Protein AF-Q3IDZ2-F1 (afdb_monomer_lite)

Foldseek 3Di:
DALVVLVVQLVVLVVVLVVLVVVLVVLVVVVVVVVVVPDDPVRVVVSVVVSVVSVVVSVVSVVVSVVSVVVSVVNVVVVVVVVVVVVVVVVVVVVVVVVVVVVVVVVVVVVVVVVVVVVVVVVVVVVD

InterPro domains:
  IPR012823 Flagellar export FliJ [PF02050] (4-123)
  IPR012823 Flagellar export FliJ [TIGR02473] (4-120)
  IPR052570 Flagellar FliJ [PTHR38786] (5-124)
  IPR053716 Flagellar assembly and chemotaxis effector [G3DSA:1.10.287.1700] (1-124)

Secondary structure (DSSP, 8-state):
--HHHHHHHHHHHHHHHHHHHHHHHHHHHHHHHHHHT---HHHHHHHHHHHHHHHHHHHHHHHHHHHHHHHHHHHHHHHHHHHHHHHHHHHHHHHHHHHHHHHHHHHHHHHHHHHHHHHHHHHHHTT-

Radius of gyration: 37.68 Å; chains: 1; bounding box: 84×21×103 Å

Sequence (128 aa):
MSYLQANQNLQANQQKLQGLNNFRLEYTQQLHIKGQSGLSSAGFSQFHAFIAKIEEAIRQQANTVNTAKQVVSQRKTLWLKQQIKAKAVAKLIEKQQLKADVLVAKNEQKMLDEFSANQFFQRHNNRL

Organism: Pseudoalteromonas translucida (strain TAC 125) (NCBI:txid326442)

pLDDT: mean 92.96, std 8.51, range [48.47, 98.75]

Structure (mmCIF, N/CA/C/O backbone):
data_AF-Q3IDZ2-F1
#
_entry.id   AF-Q3IDZ2-F1
#
loop_
_atom_site.group_PDB
_atom_site.id
_atom_site.type_symbol
_atom_site.label_atom_id
_atom_site.label_alt_id
_atom_site.label_comp_id
_atom_site.label_asym_id
_atom_site.label_entity_id
_atom_site.label_seq_id
_atom_site.pdbx_PDB_ins_code
_atom_site.Cartn_x
_atom_site.Cartn_y
_atom_site.Cartn_z
_atom_site.occupancy
_atom_site.B_iso_or_equiv
_atom_site.auth_seq_id
_atom_site.auth_comp_id
_atom_site.auth_asym_id
_atom_site.auth_atom_id
_atom_site.pdbx_PDB_model_num
ATOM 1 N N . MET A 1 1 ? 3.104 9.633 -3.344 1.00 70.38 1 MET A N 1
ATOM 2 C CA . MET A 1 1 ? 3.040 8.270 -2.774 1.00 70.38 1 MET A CA 1
ATOM 3 C C . MET A 1 1 ? 3.301 7.246 -3.873 1.00 70.38 1 MET A C 1
ATOM 5 O O . MET A 1 1 ? 2.545 7.207 -4.842 1.00 70.38 1 MET A O 1
ATOM 9 N N . SER A 1 2 ? 4.386 6.477 -3.763 1.00 93.69 2 SER A N 1
ATOM 10 C CA . SER A 1 2 ? 4.708 5.360 -4.667 1.00 93.69 2 SER A CA 1
ATOM 11 C C . SER A 1 2 ? 3.782 4.156 -4.429 1.00 93.69 2 SER A C 1
ATOM 13 O O . SER A 1 2 ? 3.053 4.121 -3.438 1.00 93.69 2 SER A O 1
ATOM 15 N N . TYR A 1 3 ? 3.804 3.154 -5.318 1.00 95.56 3 TYR A N 1
ATOM 16 C CA . TYR A 1 3 ? 3.054 1.904 -5.110 1.00 95.56 3 TYR A CA 1
ATOM 17 C C . TYR A 1 3 ? 3.436 1.213 -3.789 1.00 95.56 3 TYR A C 1
ATOM 19 O O . TYR A 1 3 ? 2.552 0.812 -3.037 1.00 95.56 3 TYR A O 1
ATOM 27 N N . LEU A 1 4 ? 4.733 1.157 -3.464 1.00 96.38 4 LEU A N 1
ATOM 28 C CA . LEU A 1 4 ? 5.223 0.566 -2.215 1.00 96.38 4 LEU A CA 1
ATOM 29 C C . LEU A 1 4 ? 4.687 1.307 -0.984 1.00 96.38 4 LEU A C 1
ATOM 31 O O . LEU A 1 4 ? 4.147 0.680 -0.077 1.00 96.38 4 LEU A O 1
ATOM 35 N N . GLN A 1 5 ? 4.777 2.640 -0.983 1.00 97.25 5 GLN A N 1
ATOM 36 C CA . GLN A 1 5 ? 4.266 3.464 0.115 1.00 97.25 5 GLN A CA 1
ATOM 37 C C . GLN A 1 5 ? 2.747 3.321 0.278 1.00 97.25 5 GLN A C 1
ATOM 39 O O . GLN A 1 5 ? 2.251 3.269 1.399 1.00 97.25 5 GLN A O 1
ATOM 44 N N . ALA A 1 6 ? 2.001 3.226 -0.829 1.00 97.75 6 ALA A N 1
ATOM 45 C CA . ALA A 1 6 ? 0.561 2.986 -0.781 1.00 97.75 6 ALA A CA 1
ATOM 46 C C . ALA A 1 6 ? 0.239 1.622 -0.159 1.00 97.75 6 ALA A C 1
ATOM 48 O O . ALA A 1 6 ? -0.680 1.518 0.649 1.00 97.75 6 ALA A O 1
ATOM 49 N N . ASN A 1 7 ? 1.015 0.587 -0.493 1.00 98.00 7 ASN A N 1
ATOM 50 C CA . ASN A 1 7 ? 0.818 -0.750 0.057 1.00 98.00 7 ASN A CA 1
ATOM 51 C C . ASN A 1 7 ? 1.138 -0.811 1.560 1.00 98.00 7 ASN A C 1
ATOM 53 O O . ASN A 1 7 ? 0.372 -1.385 2.327 1.00 98.00 7 ASN A O 1
ATOM 57 N N . GLN A 1 8 ? 2.220 -0.156 1.993 1.00 98.25 8 GLN A N 1
ATOM 58 C CA . GLN A 1 8 ? 2.553 -0.010 3.416 1.00 98.25 8 GLN A CA 1
ATOM 59 C C . GLN A 1 8 ? 1.458 0.748 4.178 1.00 98.25 8 GLN A C 1
ATOM 61 O O . GLN A 1 8 ? 1.057 0.337 5.264 1.00 98.25 8 GLN A O 1
ATOM 66 N N . ASN A 1 9 ? 0.924 1.825 3.592 1.00 98.19 9 ASN A N 1
ATOM 67 C CA . ASN A 1 9 ? -0.180 2.575 4.185 1.00 98.19 9 ASN A CA 1
ATOM 68 C C . ASN A 1 9 ? -1.453 1.721 4.318 1.00 98.19 9 ASN A C 1
ATOM 70 O O . ASN A 1 9 ? -2.110 1.766 5.358 1.00 98.19 9 ASN A O 1
ATOM 74 N N . LEU A 1 10 ? -1.785 0.912 3.307 1.00 98.62 10 LEU A N 1
ATOM 75 C CA . LEU A 1 10 ? -2.898 -0.036 3.387 1.00 98.62 10 LEU A CA 1
ATOM 76 C C . LEU A 1 10 ? -2.692 -1.041 4.527 1.00 98.62 10 LEU A C 1
ATOM 78 O O . LEU A 1 10 ? -3.595 -1.219 5.345 1.00 98.62 10 LEU A O 1
ATOM 82 N N . GLN A 1 11 ? -1.506 -1.644 4.618 1.00 98.62 11 GLN A N 1
ATOM 83 C CA . GLN A 1 11 ? -1.185 -2.619 5.660 1.00 98.62 11 GLN A CA 1
ATOM 84 C C . GLN A 1 11 ? -1.311 -2.015 7.064 1.00 98.62 11 GLN A C 1
ATOM 86 O O . GLN A 1 11 ? -1.967 -2.600 7.925 1.00 98.62 11 GLN A O 1
ATOM 91 N N . ALA A 1 12 ? -0.765 -0.816 7.283 1.00 98.56 12 ALA A N 1
ATOM 92 C CA . ALA A 1 12 ? -0.875 -0.116 8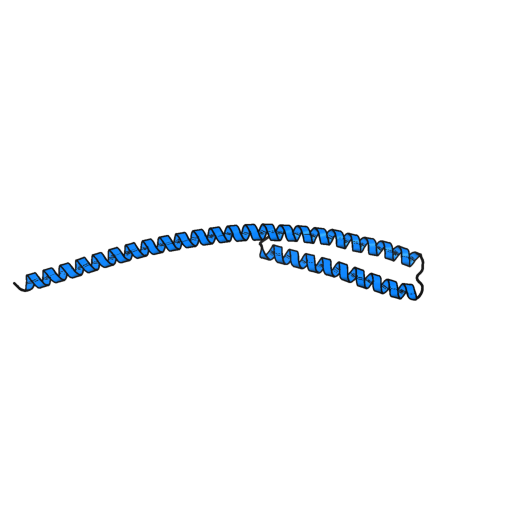.561 1.00 98.56 12 ALA A CA 1
ATOM 93 C C . ALA A 1 12 ? -2.343 0.167 8.940 1.00 98.56 12 ALA A C 1
ATOM 95 O O . ALA A 1 12 ? -2.755 -0.035 10.083 1.00 98.56 12 ALA A O 1
ATOM 96 N N . ASN A 1 13 ? -3.172 0.576 7.973 1.00 98.69 13 ASN A N 1
ATOM 97 C CA . ASN A 1 13 ? -4.597 0.815 8.212 1.00 98.69 13 ASN A CA 1
ATOM 98 C C . ASN A 1 13 ? -5.380 -0.472 8.509 1.00 98.69 13 ASN A C 1
ATOM 100 O O . ASN A 1 13 ? -6.311 -0.440 9.316 1.00 98.69 13 ASN A O 1
ATOM 104 N N . GLN A 1 14 ? -5.013 -1.595 7.884 1.00 98.75 14 GLN A N 1
ATOM 105 C CA . GLN A 1 14 ? -5.598 -2.906 8.174 1.00 98.75 14 GLN A CA 1
ATOM 106 C C . GLN A 1 14 ? -5.219 -3.393 9.574 1.00 98.75 14 GLN A C 1
ATOM 108 O O . GLN A 1 14 ? -6.094 -3.842 10.310 1.00 98.75 14 GLN A O 1
ATOM 113 N N . GLN A 1 15 ? -3.953 -3.238 9.972 1.00 98.69 15 GLN A N 1
ATOM 114 C CA . GLN A 1 15 ? -3.492 -3.560 11.326 1.00 98.69 15 GLN A CA 1
ATOM 115 C C . GLN A 1 15 ? -4.229 -2.730 12.380 1.00 98.69 15 GLN A C 1
ATOM 117 O O . GLN A 1 15 ? -4.703 -3.273 13.375 1.00 98.69 15 GLN A O 1
ATOM 122 N N . LYS A 1 16 ? -4.410 -1.427 12.137 1.00 98.50 16 LYS A N 1
ATOM 123 C CA . LYS A 1 16 ? -5.189 -0.563 13.031 1.00 98.50 16 LYS A CA 1
ATOM 124 C C . LYS A 1 16 ? -6.652 -1.005 13.138 1.00 98.50 16 LYS A C 1
ATOM 126 O O . LYS A 1 16 ? -7.195 -1.047 14.238 1.00 98.50 16 LYS A O 1
ATOM 131 N N . LEU A 1 17 ? -7.288 -1.364 12.018 1.00 98.69 17 LEU A N 1
ATOM 132 C CA . LEU A 1 17 ? -8.657 -1.893 12.020 1.00 98.69 17 LEU A CA 1
ATOM 133 C C . LEU A 1 17 ? -8.758 -3.195 12.823 1.00 98.69 17 LEU A C 1
ATOM 135 O O . LEU A 1 17 ? -9.695 -3.369 13.600 1.00 98.69 17 LEU A O 1
ATOM 139 N N . GLN A 1 18 ? -7.795 -4.101 12.652 1.00 98.56 18 GLN A N 1
ATOM 140 C CA . GLN A 1 18 ? -7.725 -5.339 13.422 1.00 98.56 18 GLN A CA 1
ATOM 141 C C . GLN A 1 18 ? -7.563 -5.047 14.919 1.00 98.56 18 GLN A C 1
ATOM 143 O O . GLN A 1 18 ? -8.307 -5.600 15.722 1.00 98.56 18 GLN A O 1
ATOM 148 N N . GLY A 1 19 ? -6.675 -4.119 15.286 1.00 98.25 19 GLY A N 1
ATOM 149 C CA . GLY A 1 19 ? -6.488 -3.687 16.670 1.00 98.25 19 GLY A CA 1
ATOM 150 C C . GLY A 1 19 ? -7.776 -3.167 17.313 1.00 98.25 19 GLY A C 1
ATOM 151 O O . GLY A 1 19 ? -8.106 -3.571 18.423 1.00 98.25 19 GLY A O 1
ATOM 152 N N . LEU A 1 20 ? -8.558 -2.349 16.599 1.00 98.25 20 LEU A N 1
ATOM 153 C CA . LEU A 1 20 ? -9.855 -1.866 17.095 1.00 98.25 20 LEU A CA 1
ATOM 154 C C . LEU A 1 20 ? -10.873 -3.001 17.295 1.00 98.25 20 LEU A C 1
ATOM 156 O O . LEU A 1 20 ? -11.615 -2.996 18.276 1.00 98.25 20 LEU A O 1
ATOM 160 N N . ASN A 1 21 ? -10.909 -3.980 16.387 1.00 98.06 21 ASN A N 1
ATOM 161 C CA . ASN A 1 21 ? -11.802 -5.134 16.517 1.00 98.06 21 ASN A CA 1
ATOM 162 C C . ASN A 1 21 ? -11.418 -6.031 17.700 1.00 98.06 21 ASN A C 1
ATOM 164 O O . ASN A 1 21 ? -12.301 -6.454 18.446 1.00 98.06 21 ASN A O 1
ATOM 168 N N . ASN A 1 22 ? -10.120 -6.275 17.894 1.00 98.06 22 ASN A N 1
ATOM 169 C CA . ASN A 1 22 ? -9.608 -7.032 19.036 1.00 98.06 22 ASN A CA 1
ATOM 170 C C . ASN A 1 22 ? -9.939 -6.315 20.347 1.00 98.06 22 ASN A C 1
ATOM 172 O O . ASN A 1 22 ? -10.516 -6.916 21.248 1.00 98.06 22 ASN A O 1
ATOM 176 N N . PHE A 1 23 ? -9.684 -5.005 20.409 1.00 97.19 23 PHE A N 1
ATOM 177 C CA . PHE A 1 23 ? -10.007 -4.192 21.577 1.00 97.19 23 PHE A CA 1
ATOM 178 C C . PHE A 1 23 ? -11.501 -4.241 21.923 1.00 97.19 23 PHE A C 1
ATOM 180 O O . PHE A 1 23 ? -11.862 -4.399 23.087 1.00 97.19 23 PHE A O 1
ATOM 187 N N . ARG A 1 24 ? -12.394 -4.175 20.922 1.00 96.06 24 ARG A N 1
ATOM 188 C CA . ARG A 1 24 ? -13.843 -4.335 21.138 1.00 96.06 24 ARG A CA 1
ATOM 189 C C . ARG A 1 24 ? -14.181 -5.689 21.768 1.00 96.06 24 ARG A C 1
ATOM 191 O O . ARG A 1 24 ? -15.011 -5.747 22.676 1.00 96.06 24 ARG A O 1
ATOM 198 N N . LEU A 1 25 ? -13.573 -6.767 21.269 1.00 96.12 25 LEU A N 1
ATOM 199 C CA . LEU A 1 25 ? -13.803 -8.124 21.763 1.00 96.12 25 LEU A CA 1
ATOM 200 C C . LEU A 1 25 ? -13.342 -8.265 23.219 1.00 96.12 25 LEU A C 1
ATOM 202 O O . LEU A 1 25 ? -14.135 -8.672 24.066 1.00 96.12 25 LEU A O 1
ATOM 206 N N . GLU A 1 26 ? -12.105 -7.867 23.512 1.00 95.31 26 GLU A N 1
ATOM 207 C CA . GLU A 1 26 ? -11.531 -7.898 24.862 1.00 95.31 26 GLU A CA 1
ATOM 208 C C . GLU A 1 26 ? -12.371 -7.076 25.844 1.00 95.31 26 GLU A C 1
ATOM 210 O O . GLU A 1 26 ? -12.716 -7.544 26.929 1.00 95.31 26 GLU A O 1
ATOM 215 N N . TYR A 1 27 ? -12.770 -5.867 25.445 1.00 93.44 27 TYR A N 1
ATOM 216 C CA . TYR A 1 27 ? -13.580 -4.990 26.284 1.00 93.44 27 TYR A CA 1
ATOM 217 C C . TYR A 1 27 ? -14.968 -5.584 26.581 1.00 93.44 27 TYR A C 1
ATOM 219 O O . TYR A 1 27 ? -15.452 -5.514 27.712 1.00 93.44 27 TYR A O 1
ATOM 227 N N . THR A 1 28 ? -15.592 -6.230 25.592 1.00 91.50 28 THR A N 1
ATOM 228 C CA . THR A 1 28 ? -16.884 -6.915 25.769 1.00 91.50 28 THR A CA 1
ATOM 229 C C . THR A 1 28 ? -16.759 -8.116 26.709 1.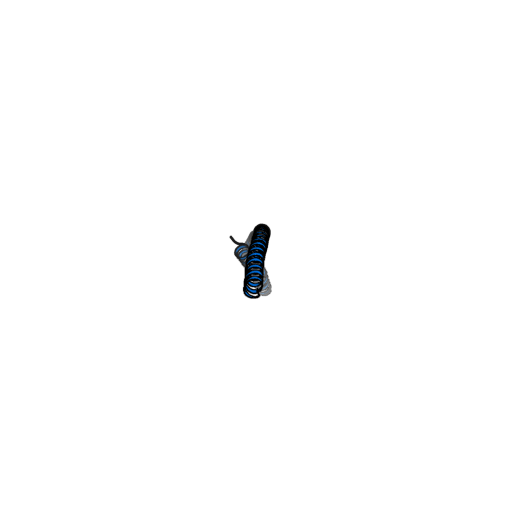00 91.50 28 THR A C 1
ATOM 231 O O . THR A 1 28 ? -17.606 -8.305 27.582 1.00 91.50 28 THR A O 1
ATOM 234 N N . GLN A 1 29 ? -15.684 -8.902 26.587 1.00 91.94 29 GLN A N 1
ATOM 235 C CA . GLN A 1 29 ? -15.403 -10.029 27.484 1.00 91.94 29 GLN A CA 1
ATOM 236 C C . GLN A 1 29 ? -15.183 -9.564 28.929 1.00 91.94 29 GLN A C 1
ATOM 238 O O . GLN A 1 29 ? -15.756 -10.137 29.856 1.00 91.94 29 GLN A O 1
ATOM 243 N N . GLN A 1 30 ? -14.414 -8.489 29.129 1.00 89.56 30 GLN A N 1
ATOM 244 C CA . GLN A 1 30 ? -14.200 -7.909 30.457 1.00 89.56 30 GLN A CA 1
ATOM 245 C C . GLN A 1 30 ? -15.508 -7.444 31.101 1.00 89.56 30 GLN A C 1
ATOM 247 O O . GLN A 1 30 ? -15.705 -7.648 32.301 1.00 89.56 30 GLN A O 1
ATOM 252 N N . LEU A 1 31 ? -16.415 -6.841 30.325 1.00 86.31 31 LEU A N 1
ATOM 253 C CA . LEU A 1 31 ? -17.724 -6.471 30.853 1.00 86.31 31 LEU A CA 1
ATOM 254 C C . LEU A 1 31 ? -18.559 -7.703 31.199 1.00 86.31 31 LEU A C 1
ATOM 256 O O . LEU A 1 31 ? -19.186 -7.709 32.250 1.00 86.31 31 LEU A O 1
ATOM 260 N N . HIS A 1 32 ? -18.559 -8.742 30.361 1.00 85.75 32 HIS A N 1
ATOM 261 C CA . HIS A 1 32 ? -19.305 -9.966 30.649 1.00 85.75 32 HIS A CA 1
ATOM 262 C C . HIS A 1 32 ? -18.907 -10.560 32.010 1.00 85.75 32 HIS A C 1
ATOM 264 O O . HIS A 1 32 ? -19.776 -10.854 32.826 1.00 85.75 32 HIS A O 1
ATOM 270 N N . ILE A 1 33 ? -17.602 -10.626 32.297 1.00 86.50 33 ILE A N 1
ATOM 271 C CA . ILE A 1 33 ? -17.070 -11.096 33.587 1.00 86.50 33 ILE A CA 1
ATOM 272 C C . ILE A 1 33 ? -17.518 -10.182 34.740 1.00 86.50 33 ILE A C 1
ATOM 274 O O . ILE A 1 33 ? -18.025 -10.664 35.749 1.00 86.50 33 ILE A O 1
ATOM 278 N N . LYS A 1 34 ? -17.396 -8.854 34.592 1.00 83.94 34 LYS A N 1
ATOM 279 C CA . LYS A 1 34 ? -17.842 -7.895 35.625 1.00 83.94 34 LYS A CA 1
ATOM 280 C C . LYS A 1 34 ? -19.359 -7.910 35.840 1.00 83.94 34 LYS A C 1
ATOM 282 O O . LYS A 1 34 ? -19.830 -7.672 36.950 1.00 83.94 34 LYS A O 1
ATOM 287 N N . GLY A 1 35 ? -20.125 -8.193 34.791 1.00 81.25 35 GLY A N 1
ATOM 288 C CA . GLY A 1 35 ? -21.575 -8.337 34.837 1.00 81.25 35 GLY A CA 1
ATOM 289 C C . GLY A 1 35 ? -22.012 -9.539 35.670 1.00 81.25 35 GLY A C 1
ATOM 290 O O . GLY A 1 35 ? -22.971 -9.423 36.428 1.00 81.25 35 GLY A O 1
ATOM 291 N N . GLN A 1 36 ? -21.271 -10.652 35.605 1.00 80.06 36 GLN A N 1
ATOM 292 C CA . GLN A 1 36 ? -21.525 -11.835 36.440 1.00 80.06 36 GLN A CA 1
ATOM 293 C C . GLN A 1 36 ? -21.346 -11.551 37.941 1.00 80.06 36 GLN A C 1
ATOM 295 O O . GLN A 1 36 ? -22.051 -12.138 38.755 1.00 80.06 36 GLN A O 1
ATOM 300 N N . SER A 1 37 ? -20.464 -10.617 38.316 1.00 78.75 37 SER A N 1
ATOM 301 C CA . SER A 1 37 ? -20.281 -10.177 39.711 1.00 78.75 37 SER A CA 1
ATOM 302 C C . SER A 1 37 ? -21.287 -9.116 40.194 1.00 78.75 37 SER A C 1
ATOM 304 O O . SER A 1 37 ? -21.187 -8.667 41.332 1.00 78.75 37 SER A O 1
ATOM 306 N N . GLY A 1 38 ? -22.254 -8.719 39.355 1.00 75.50 38 GLY A N 1
ATOM 307 C CA . GLY A 1 38 ? -23.247 -7.683 39.653 1.00 75.50 38 GLY A CA 1
ATOM 308 C C . GLY A 1 38 ? -22.767 -6.281 39.263 1.00 75.50 38 GLY A C 1
ATOM 309 O O . GLY A 1 38 ? -21.924 -5.684 39.929 1.00 75.50 38 GLY A O 1
ATOM 310 N N . LEU A 1 39 ? -23.322 -5.732 38.177 1.00 74.50 39 LEU A N 1
ATOM 311 C CA . LEU A 1 39 ? -23.011 -4.383 37.691 1.00 74.50 39 LEU A CA 1
ATOM 312 C C . LEU A 1 39 ? -24.179 -3.425 37.968 1.00 74.50 39 LEU A C 1
ATOM 314 O O . LEU A 1 39 ? -25.339 -3.774 37.759 1.00 74.50 39 LEU A O 1
ATOM 318 N N . SER A 1 40 ? -23.882 -2.194 38.396 1.00 79.06 40 SER A N 1
ATOM 319 C CA . SER A 1 40 ? -24.902 -1.149 38.537 1.00 79.06 40 SER A CA 1
ATOM 320 C C . SER A 1 40 ? -25.434 -0.693 37.170 1.00 79.06 40 SER A C 1
ATOM 322 O O . SER A 1 40 ? -24.721 -0.727 36.163 1.00 79.06 40 SER A O 1
ATOM 324 N N . SER A 1 41 ? -26.675 -0.192 37.132 1.00 79.19 41 SER A N 1
ATOM 325 C CA . SER A 1 41 ? -27.300 0.354 35.911 1.00 79.19 41 SER A CA 1
ATOM 326 C C . SER A 1 41 ? -26.455 1.466 35.257 1.00 79.19 41 SER A C 1
ATOM 328 O O . SER A 1 41 ? -26.282 1.499 34.037 1.00 79.19 41 SER A O 1
ATOM 330 N N . ALA A 1 42 ? -25.821 2.322 36.070 1.00 81.88 42 ALA A N 1
ATOM 331 C CA . ALA A 1 42 ? -24.905 3.359 35.591 1.00 81.88 42 ALA A CA 1
ATOM 332 C C . ALA A 1 42 ? -23.666 2.777 34.879 1.00 81.88 42 ALA A C 1
ATOM 334 O O . ALA A 1 42 ? -23.250 3.294 33.841 1.00 81.88 42 ALA A O 1
ATOM 335 N N . GLY A 1 43 ? -23.110 1.671 35.390 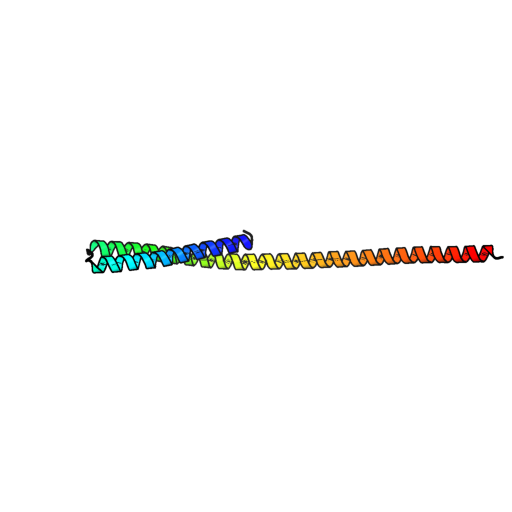1.00 82.56 43 GLY A N 1
ATOM 336 C CA . GLY A 1 43 ? -22.002 0.962 34.745 1.00 82.56 43 GLY A CA 1
ATOM 337 C C . GLY A 1 43 ? -22.387 0.380 33.382 1.00 82.56 43 GLY A C 1
ATOM 338 O O . GLY A 1 43 ? -21.595 0.432 32.441 1.00 82.56 43 GLY A O 1
ATOM 339 N N . PHE A 1 44 ? -23.622 -0.109 33.251 1.00 83.56 44 PHE A N 1
ATOM 340 C CA . PHE A 1 44 ? -24.144 -0.657 31.998 1.00 83.56 44 PHE A CA 1
ATOM 341 C C . PHE A 1 44 ? -24.329 0.428 30.923 1.00 83.56 44 PHE A C 1
ATOM 343 O O . PHE A 1 44 ? -23.932 0.248 29.771 1.00 83.56 44 PHE A O 1
ATOM 350 N N . SER A 1 45 ? -24.853 1.597 31.306 1.00 87.25 45 SER A N 1
ATOM 351 C CA . SER A 1 45 ? -24.996 2.751 30.405 1.00 87.25 45 SER A CA 1
ATOM 352 C C . SER A 1 45 ? -23.643 3.249 29.876 1.00 87.25 45 SER A C 1
ATOM 354 O O . SER A 1 45 ? -23.462 3.425 28.667 1.00 87.25 45 SER A O 1
ATOM 356 N N . GLN A 1 46 ? -22.649 3.391 30.762 1.00 87.88 46 GLN A N 1
ATOM 357 C CA . GLN A 1 46 ? -21.302 3.820 30.377 1.00 87.88 46 GLN A CA 1
ATOM 358 C C . GLN A 1 46 ? -20.638 2.838 29.398 1.00 87.88 46 GLN A C 1
ATOM 360 O O . GLN A 1 46 ? -19.975 3.264 28.448 1.00 87.88 46 GLN A O 1
ATOM 365 N N . PHE A 1 47 ? -20.837 1.532 29.599 1.00 89.25 47 PHE A N 1
ATOM 366 C CA . PHE A 1 47 ? -20.357 0.503 28.679 1.00 89.25 47 PHE A CA 1
ATOM 367 C C . PHE A 1 47 ? -20.951 0.666 27.279 1.00 89.25 47 PHE A C 1
ATOM 369 O O . PHE A 1 47 ? -20.202 0.724 26.302 1.00 89.25 47 PHE A O 1
ATOM 376 N N . HIS A 1 48 ? -22.278 0.789 27.177 1.00 88.62 48 HIS A N 1
ATOM 377 C CA . HIS A 1 48 ? -22.950 0.958 25.889 1.00 88.62 48 HIS A CA 1
ATOM 378 C C . HIS A 1 48 ? -22.456 2.196 25.140 1.00 88.62 48 HIS A C 1
ATOM 380 O O . HIS A 1 48 ? -22.152 2.117 23.948 1.00 88.62 48 HIS A O 1
ATOM 386 N N . ALA A 1 49 ? -22.305 3.321 25.844 1.00 93.12 49 ALA A N 1
ATOM 387 C CA . ALA A 1 49 ? -21.785 4.549 25.255 1.00 93.12 49 ALA A CA 1
ATOM 388 C C . ALA A 1 49 ? -20.353 4.377 24.721 1.00 93.12 49 ALA A C 1
ATOM 390 O O . ALA A 1 49 ? -20.011 4.910 23.663 1.00 93.12 49 ALA A O 1
ATOM 391 N N . PHE A 1 50 ? -19.501 3.630 25.428 1.00 93.25 50 PHE A N 1
ATOM 392 C CA . PHE A 1 50 ? -18.127 3.394 24.993 1.00 93.25 50 PHE A CA 1
ATOM 393 C C . PHE A 1 50 ? -18.035 2.400 23.828 1.00 93.25 50 PHE A C 1
ATOM 395 O O . PHE A 1 50 ? -17.307 2.662 22.871 1.00 93.25 50 PHE A O 1
ATOM 402 N N . ILE A 1 51 ? -18.818 1.316 23.845 1.00 93.81 51 ILE A N 1
ATOM 403 C C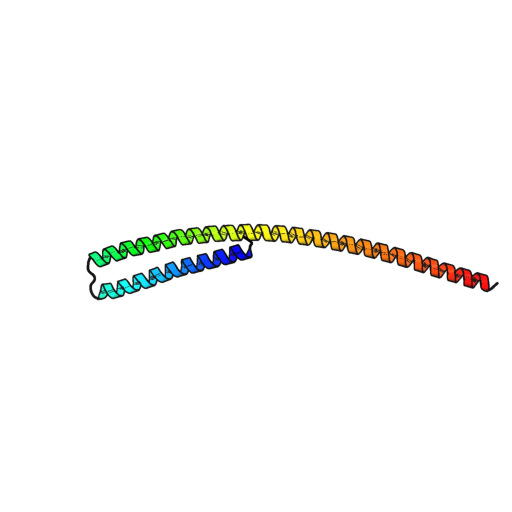A . ILE A 1 51 ? -18.925 0.392 22.706 1.00 93.81 51 ILE A CA 1
ATOM 404 C C . ILE A 1 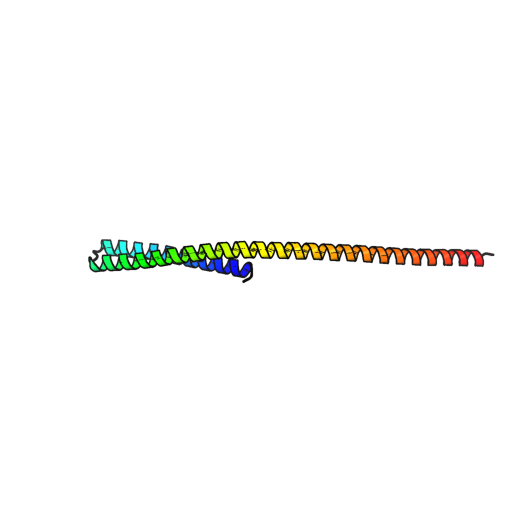51 ? -19.361 1.136 21.447 1.00 93.81 51 ILE A C 1
ATOM 406 O O . ILE A 1 51 ? -18.710 0.993 20.415 1.00 93.81 51 ILE A O 1
ATOM 410 N N . ALA A 1 52 ? -20.381 1.995 21.532 1.00 95.75 52 ALA A N 1
ATOM 411 C CA . ALA A 1 52 ? -20.839 2.776 20.386 1.00 95.75 52 ALA A CA 1
ATOM 412 C C . ALA A 1 52 ? -19.715 3.639 19.775 1.00 95.75 52 ALA A C 1
ATOM 414 O O . ALA A 1 52 ? -19.600 3.733 18.551 1.00 95.75 52 ALA A O 1
ATOM 415 N N . LYS A 1 53 ? -18.838 4.214 20.612 1.00 97.19 53 LYS A N 1
ATOM 416 C CA . LYS A 1 53 ? -17.653 4.963 20.155 1.00 97.19 53 LYS A CA 1
ATOM 417 C C . LYS A 1 53 ? -16.624 4.065 19.466 1.00 97.19 53 LYS A C 1
ATOM 419 O O . LYS A 1 53 ? -16.088 4.455 18.431 1.00 97.19 53 LYS A O 1
ATOM 424 N N . ILE A 1 54 ? -16.353 2.874 20.010 1.00 96.25 54 ILE A N 1
ATOM 425 C CA . ILE A 1 54 ? -15.445 1.905 19.375 1.00 96.25 54 ILE A CA 1
ATOM 426 C C . ILE A 1 54 ? -15.998 1.481 18.013 1.00 96.25 54 ILE A C 1
ATOM 428 O O . ILE A 1 54 ? -15.257 1.442 17.034 1.00 96.25 54 ILE A O 1
ATOM 432 N N . GLU A 1 55 ? -17.295 1.193 17.923 1.00 97.12 55 GLU A N 1
ATOM 433 C CA . GLU A 1 55 ? -17.917 0.786 16.665 1.00 97.12 55 GLU A CA 1
ATOM 434 C C . GLU A 1 55 ? -17.893 1.890 15.613 1.00 97.12 55 GLU A C 1
ATOM 436 O O . GLU A 1 55 ? -17.628 1.613 14.443 1.00 97.12 55 GLU A O 1
ATOM 441 N N . GLU A 1 56 ? -18.099 3.143 16.016 1.00 98.31 56 GLU A N 1
ATOM 442 C CA . GLU A 1 56 ? -17.932 4.282 15.116 1.00 98.31 56 GLU A CA 1
ATOM 443 C C . GLU A 1 56 ? -16.486 4.403 14.621 1.00 98.31 56 GLU A C 1
ATOM 445 O O . GLU A 1 56 ? -16.253 4.521 13.417 1.00 98.31 56 GLU A O 1
ATOM 450 N N . ALA A 1 57 ? -15.500 4.263 15.509 1.00 98.25 57 ALA A N 1
ATOM 451 C CA . ALA A 1 57 ? -14.092 4.254 15.118 1.00 98.25 57 ALA A CA 1
ATOM 452 C C . ALA A 1 57 ? -13.759 3.094 14.159 1.00 98.25 57 ALA A C 1
ATOM 454 O O . ALA A 1 57 ? -13.014 3.285 13.195 1.00 98.25 57 ALA A O 1
ATOM 455 N N . ILE A 1 58 ? -14.332 1.903 14.373 1.00 98.62 58 ILE A N 1
ATOM 456 C CA . ILE A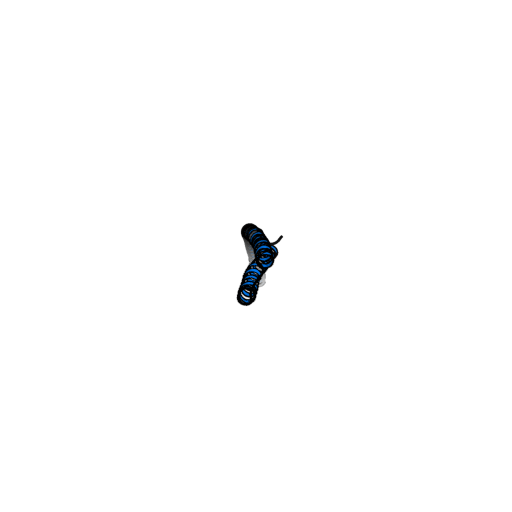 1 58 ? -14.193 0.751 13.469 1.00 98.62 58 ILE A CA 1
ATOM 457 C C . ILE A 1 58 ? -14.777 1.078 12.092 1.00 98.62 58 ILE A C 1
ATOM 459 O O . ILE A 1 58 ? -14.106 0.836 11.088 1.00 98.62 58 ILE A O 1
ATOM 463 N N . ARG A 1 59 ? -15.983 1.659 12.022 1.00 98.69 59 ARG A N 1
ATOM 464 C CA . ARG A 1 59 ? -16.609 2.068 10.752 1.00 98.69 59 ARG A CA 1
ATOM 465 C C . ARG A 1 59 ? -15.737 3.071 9.995 1.00 98.69 59 ARG A C 1
ATOM 467 O O . ARG A 1 59 ? -15.444 2.872 8.816 1.00 98.69 59 ARG A O 1
ATOM 474 N N . GLN A 1 60 ? -15.255 4.107 10.676 1.00 98.69 60 GLN A N 1
ATOM 475 C CA . GLN A 1 60 ? -14.378 5.122 10.082 1.00 98.69 60 GLN A CA 1
ATOM 476 C C . GLN A 1 60 ? -13.042 4.532 9.605 1.00 98.69 60 GLN A C 1
ATOM 478 O O . GLN A 1 60 ? -12.567 4.834 8.503 1.00 98.69 60 GLN A O 1
ATOM 483 N N . GLN A 1 61 ? -12.443 3.639 10.395 1.00 98.69 61 GLN A N 1
ATOM 484 C CA . GLN A 1 61 ? -11.194 2.980 10.029 1.00 98.69 61 GLN A CA 1
ATOM 485 C C . GLN A 1 61 ? -11.394 2.003 8.857 1.00 98.69 61 GLN A C 1
ATOM 487 O O . GLN A 1 61 ? -10.536 1.925 7.978 1.00 98.69 61 GLN A O 1
ATOM 492 N N . ALA A 1 62 ? -12.532 1.309 8.782 1.00 98.75 62 ALA A N 1
ATOM 493 C CA . ALA A 1 62 ? -12.880 0.456 7.646 1.00 98.75 62 ALA A CA 1
ATOM 494 C C . ALA A 1 62 ? -13.029 1.266 6.348 1.00 98.75 62 ALA A C 1
ATOM 496 O O . ALA A 1 62 ? -12.500 0.865 5.308 1.00 98.75 62 ALA A O 1
ATOM 497 N N . ASN A 1 63 ? -13.654 2.445 6.415 1.00 98.69 63 ASN A N 1
ATOM 498 C CA . ASN A 1 63 ? -13.717 3.370 5.281 1.00 98.69 63 ASN A CA 1
ATOM 499 C C . ASN A 1 63 ? -12.316 3.823 4.849 1.00 98.69 63 ASN A C 1
ATOM 501 O O . ASN A 1 63 ? -11.990 3.775 3.664 1.00 98.69 63 ASN A O 1
ATOM 505 N N . THR A 1 64 ? -11.449 4.159 5.806 1.00 98.56 64 THR A N 1
ATOM 506 C CA . THR A 1 64 ? -10.043 4.502 5.529 1.00 98.56 64 THR A CA 1
ATOM 507 C C . THR A 1 64 ? -9.300 3.357 4.832 1.00 98.56 64 THR A C 1
ATOM 509 O O . THR A 1 64 ? -8.596 3.586 3.847 1.00 98.56 64 THR A O 1
ATOM 512 N N . VAL A 1 65 ? -9.490 2.110 5.281 1.00 98.75 65 VAL A N 1
ATOM 513 C CA . VAL A 1 65 ? -8.923 0.917 4.629 1.00 98.75 65 VAL A CA 1
ATOM 514 C C . VAL A 1 65 ? -9.420 0.788 3.188 1.00 98.75 65 VAL A C 1
ATOM 516 O O . VAL A 1 65 ? -8.624 0.506 2.293 1.00 98.75 65 VAL A O 1
ATOM 519 N N . ASN A 1 66 ? -10.710 1.010 2.933 1.00 98.69 66 ASN A N 1
ATOM 520 C CA . ASN A 1 66 ? -11.270 0.934 1.582 1.00 98.69 66 ASN A CA 1
ATOM 521 C C . ASN A 1 66 ? -10.682 2.004 0.653 1.00 98.69 66 ASN A C 1
ATOM 523 O O . ASN A 1 66 ? -10.268 1.680 -0.462 1.00 98.69 66 ASN A O 1
ATOM 527 N N . THR A 1 67 ? -10.537 3.240 1.130 1.00 98.44 67 THR A N 1
ATOM 528 C CA . THR A 1 67 ? -9.848 4.305 0.390 1.00 98.44 67 THR A CA 1
ATOM 529 C C . THR A 1 67 ? -8.391 3.930 0.107 1.00 98.44 67 THR A C 1
ATOM 531 O O . THR A 1 67 ? -7.930 4.043 -1.030 1.00 98.44 67 THR A O 1
ATOM 534 N N . ALA A 1 68 ? -7.663 3.398 1.095 1.00 98.38 68 ALA A N 1
ATOM 535 C CA . ALA A 1 68 ? -6.281 2.956 0.905 1.00 98.38 68 ALA A CA 1
ATOM 536 C C . ALA A 1 68 ? -6.165 1.835 -0.149 1.00 98.38 68 ALA A C 1
ATOM 538 O O . ALA A 1 68 ? -5.260 1.875 -0.986 1.00 98.38 68 ALA A O 1
ATOM 539 N N . LYS A 1 69 ? -7.110 0.881 -0.191 1.00 98.62 69 LYS A N 1
ATOM 540 C CA . LYS A 1 69 ? -7.174 -0.156 -1.243 1.00 98.62 69 LYS A CA 1
ATOM 541 C C . LYS A 1 69 ? -7.326 0.454 -2.638 1.00 98.62 69 LYS A C 1
ATOM 543 O O . LYS A 1 69 ? -6.633 0.036 -3.569 1.00 98.62 69 LYS A O 1
ATOM 548 N N . GLN A 1 70 ? -8.198 1.451 -2.789 1.00 98.50 70 GLN A N 1
ATOM 549 C CA . GLN A 1 70 ? -8.381 2.149 -4.064 1.00 98.50 70 GLN A CA 1
ATOM 550 C C . GLN A 1 70 ? -7.097 2.868 -4.493 1.00 98.50 70 GLN A C 1
ATOM 552 O O . GLN A 1 70 ? -6.673 2.734 -5.644 1.00 98.50 70 GLN A O 1
ATOM 557 N N . VAL A 1 71 ? -6.422 3.552 -3.564 1.00 98.19 71 VAL A N 1
ATOM 558 C CA . VAL A 1 71 ? -5.135 4.211 -3.831 1.00 98.19 71 VAL A CA 1
ATOM 559 C C . VAL A 1 71 ? -4.080 3.195 -4.276 1.00 98.19 71 VAL A C 1
ATOM 561 O O . VAL A 1 71 ? -3.406 3.429 -5.280 1.00 98.19 71 VAL A O 1
ATOM 564 N N . VAL A 1 72 ? -3.955 2.045 -3.605 1.00 98.56 72 VAL A N 1
ATOM 565 C CA . VAL A 1 72 ? -3.027 0.972 -4.014 1.00 98.56 72 VAL A CA 1
ATOM 566 C C . VAL A 1 72 ? -3.309 0.514 -5.443 1.00 98.56 72 VAL A C 1
ATOM 568 O O . VAL A 1 72 ? -2.381 0.441 -6.251 1.00 98.56 72 VAL A O 1
ATOM 571 N N . SER A 1 73 ? -4.576 0.269 -5.785 1.00 98.31 73 SER A N 1
ATOM 572 C CA . SER A 1 73 ? -4.983 -0.144 -7.135 1.00 98.31 73 SER A CA 1
ATOM 573 C C . SER A 1 73 ? -4.587 0.884 -8.206 1.00 98.31 73 SER A C 1
ATOM 575 O O . SER A 1 73 ? -3.967 0.545 -9.223 1.00 98.31 73 SER A O 1
ATOM 577 N N . GLN A 1 74 ? -4.846 2.169 -7.946 1.00 98.00 74 GLN A N 1
ATOM 578 C CA . GLN A 1 74 ? -4.470 3.257 -8.851 1.00 98.00 74 GLN A CA 1
ATOM 579 C C . GLN A 1 74 ? -2.948 3.352 -9.021 1.00 98.00 74 GLN A C 1
ATOM 581 O O . GLN A 1 74 ? -2.443 3.441 -10.145 1.00 98.00 74 GLN A O 1
ATOM 586 N N . ARG A 1 75 ? -2.191 3.291 -7.917 1.00 97.81 75 ARG A N 1
ATOM 587 C CA . ARG A 1 75 ? -0.722 3.380 -7.951 1.00 97.81 75 ARG A CA 1
ATOM 588 C C . ARG A 1 75 ? -0.090 2.175 -8.637 1.00 97.81 75 ARG A C 1
ATOM 590 O O . ARG A 1 75 ? 0.858 2.365 -9.395 1.00 97.81 75 ARG A O 1
ATOM 597 N N . LYS A 1 76 ? -0.639 0.972 -8.444 1.00 97.75 76 LYS A N 1
ATOM 598 C CA . LYS A 1 76 ? -0.219 -0.243 -9.156 1.00 97.75 76 LYS A CA 1
ATOM 599 C C . LYS A 1 76 ? -0.396 -0.082 -10.661 1.00 97.75 76 LYS A C 1
ATOM 601 O O . LYS A 1 76 ? 0.533 -0.333 -11.422 1.00 97.75 76 LYS A O 1
ATOM 606 N N . THR A 1 77 ? -1.565 0.397 -11.080 1.00 97.81 77 THR A N 1
ATOM 607 C CA . THR A 1 77 ? -1.875 0.629 -12.496 1.00 97.81 77 THR A CA 1
ATOM 608 C C . THR A 1 77 ? -0.911 1.635 -13.122 1.00 97.81 77 THR A C 1
ATOM 610 O O . THR A 1 77 ? -0.371 1.391 -14.200 1.00 97.81 77 THR A O 1
ATOM 613 N N . LEU A 1 78 ? -0.648 2.754 -12.440 1.00 97.06 78 LEU A N 1
ATOM 614 C CA . LEU A 1 78 ? 0.307 3.755 -12.914 1.00 97.06 78 LEU A CA 1
ATOM 615 C C . LEU A 1 78 ? 1.726 3.181 -13.013 1.00 97.06 78 LEU A C 1
ATOM 617 O O . LEU A 1 78 ? 2.396 3.383 -14.024 1.00 97.06 78 LEU A O 1
ATOM 621 N N . TRP A 1 79 ? 2.169 2.446 -11.993 1.00 97.12 79 TRP A N 1
ATOM 622 C CA . TRP A 1 79 ? 3.489 1.820 -11.974 1.00 97.12 79 TRP A CA 1
ATOM 623 C C . TRP A 1 79 ? 3.676 0.837 -13.137 1.00 97.12 79 TRP A C 1
ATOM 625 O O . TRP A 1 79 ? 4.666 0.936 -13.860 1.00 97.12 79 TRP A O 1
ATOM 635 N N . LEU A 1 80 ? 2.695 -0.034 -13.393 1.00 97.44 80 LEU A N 1
ATOM 636 C CA . LEU A 1 80 ? 2.732 -0.968 -14.523 1.00 97.44 80 LEU A CA 1
ATOM 637 C C . LEU A 1 80 ? 2.795 -0.239 -15.871 1.00 97.44 80 LEU A C 1
ATOM 639 O O . LEU A 1 80 ? 3.595 -0.607 -16.730 1.00 97.44 80 LEU A O 1
ATOM 643 N N . LYS A 1 81 ? 2.014 0.835 -16.052 1.00 96.75 81 LYS A N 1
ATOM 644 C CA . LYS A 1 81 ? 2.071 1.659 -17.272 1.00 96.75 81 LYS A CA 1
ATOM 645 C C . LYS A 1 81 ? 3.466 2.244 -17.500 1.00 96.75 81 LYS A C 1
ATOM 647 O O . LYS A 1 81 ? 3.961 2.211 -18.625 1.00 96.75 81 LYS A O 1
ATOM 652 N N . GLN A 1 82 ? 4.107 2.757 -16.450 1.00 95.56 82 GLN A N 1
ATOM 653 C CA . GLN A 1 82 ? 5.469 3.288 -16.550 1.00 95.56 82 GLN A CA 1
ATOM 654 C C . GLN A 1 82 ? 6.487 2.185 -16.854 1.00 95.56 82 GLN A C 1
ATOM 656 O O . GLN A 1 82 ? 7.358 2.369 -17.699 1.00 95.56 82 GLN A O 1
ATOM 661 N N . GLN A 1 83 ? 6.336 1.011 -16.239 1.00 96.44 83 GLN A N 1
ATOM 662 C CA . GLN A 1 83 ? 7.206 -0.132 -16.501 1.00 96.44 83 GLN A CA 1
ATOM 663 C C . GLN A 1 83 ? 7.109 -0.610 -17.958 1.00 96.44 83 GLN A C 1
ATOM 665 O O . GLN A 1 83 ? 8.129 -0.915 -18.572 1.00 96.44 83 GLN A O 1
ATOM 670 N N . ILE A 1 84 ? 5.903 -0.647 -18.532 1.00 97.12 84 ILE A N 1
ATOM 671 C CA . ILE A 1 84 ? 5.695 -1.002 -19.943 1.00 97.12 84 ILE A CA 1
ATOM 672 C C . ILE A 1 84 ? 6.401 0.000 -20.860 1.00 97.12 84 ILE A C 1
ATOM 674 O O . ILE A 1 84 ? 7.129 -0.410 -21.762 1.00 97.12 84 ILE A O 1
ATOM 678 N N . LYS A 1 85 ? 6.240 1.307 -20.606 1.00 96.00 85 LYS A N 1
ATOM 679 C CA . LYS A 1 85 ? 6.933 2.353 -21.374 1.00 96.00 85 LYS A CA 1
ATOM 680 C C . LYS A 1 85 ? 8.451 2.204 -21.287 1.00 96.00 85 LYS A C 1
ATOM 682 O O . LYS A 1 85 ? 9.116 2.228 -22.316 1.00 96.00 85 LYS A O 1
ATOM 687 N N . ALA A 1 86 ? 8.985 1.984 -20.086 1.00 96.94 86 ALA A N 1
ATOM 688 C CA . ALA A 1 86 ? 10.417 1.781 -19.882 1.00 96.94 86 ALA A CA 1
ATOM 689 C C . ALA A 1 86 ? 10.941 0.562 -20.659 1.00 96.94 86 ALA A C 1
ATOM 691 O O . ALA A 1 86 ? 11.949 0.667 -21.352 1.00 96.94 86 ALA A O 1
ATOM 692 N N . LYS A 1 87 ? 10.224 -0.571 -20.625 1.00 97.12 87 LYS A N 1
ATOM 693 C CA . LYS A 1 87 ? 10.576 -1.770 -21.406 1.00 97.12 87 LYS A CA 1
ATOM 694 C C . LYS A 1 87 ? 10.540 -1.518 -22.913 1.00 97.12 87 LYS A C 1
ATOM 696 O O . LYS A 1 87 ? 11.417 -1.991 -23.628 1.00 97.12 87 LYS A O 1
ATOM 701 N N . ALA A 1 88 ? 9.547 -0.774 -23.398 1.00 96.62 88 ALA A N 1
ATOM 702 C CA . ALA A 1 88 ? 9.456 -0.421 -24.811 1.00 96.62 88 ALA A CA 1
ATOM 703 C C . ALA A 1 88 ? 10.655 0.432 -25.253 1.00 96.62 88 ALA A C 1
ATOM 705 O O . ALA A 1 88 ? 11.266 0.138 -26.276 1.00 96.62 88 ALA A O 1
ATOM 706 N N . VAL A 1 89 ? 11.033 1.435 -24.453 1.00 97.25 89 VAL A N 1
ATOM 707 C CA . VAL A 1 89 ? 12.218 2.268 -24.711 1.00 97.25 89 VAL A CA 1
ATOM 708 C C . VAL A 1 89 ? 13.499 1.433 -24.670 1.00 97.25 89 VAL A C 1
ATOM 710 O O . VAL A 1 89 ? 14.301 1.527 -25.593 1.00 97.25 89 VAL A O 1
ATOM 713 N N . ALA A 1 90 ? 13.663 0.560 -23.672 1.00 97.50 90 ALA A N 1
ATOM 714 C CA . ALA A 1 90 ? 14.817 -0.336 -23.581 1.00 97.50 90 ALA A CA 1
ATOM 715 C C . ALA A 1 90 ? 14.961 -1.220 -24.833 1.00 97.50 90 ALA A C 1
ATOM 717 O O . ALA A 1 90 ? 16.047 -1.321 -25.395 1.00 97.50 90 ALA A O 1
ATOM 718 N N . LYS A 1 91 ? 13.849 -1.772 -25.337 1.00 97.75 91 LYS A N 1
ATOM 719 C CA . LYS A 1 91 ? 13.834 -2.567 -26.574 1.00 97.75 91 LYS A CA 1
ATOM 720 C C . LYS A 1 91 ? 14.216 -1.750 -27.815 1.00 97.75 91 LYS A C 1
ATOM 722 O O . LYS A 1 91 ? 14.840 -2.272 -28.735 1.00 97.75 91 LYS A O 1
ATOM 727 N N . LEU A 1 92 ? 13.824 -0.475 -27.879 1.00 97.56 92 LEU A N 1
ATOM 728 C CA . LEU A 1 92 ? 14.222 0.408 -28.980 1.00 97.56 92 LEU A CA 1
ATOM 729 C C . LEU A 1 92 ? 15.722 0.710 -28.947 1.00 97.56 92 LEU A C 1
ATOM 731 O O . LEU A 1 92 ? 16.354 0.696 -30.001 1.00 97.56 92 LEU A O 1
ATOM 735 N N . ILE A 1 93 ? 16.280 0.933 -27.754 1.00 97.69 93 ILE A N 1
ATOM 736 C CA . ILE A 1 93 ? 17.721 1.134 -27.559 1.00 97.69 93 ILE A CA 1
ATOM 737 C C . ILE A 1 93 ? 18.487 -0.114 -28.003 1.00 97.69 93 ILE A C 1
ATOM 739 O O . ILE A 1 93 ? 19.384 -0.006 -28.831 1.00 97.69 93 ILE A O 1
ATOM 743 N N . GLU A 1 94 ? 18.079 -1.298 -27.542 1.00 97.69 94 GLU A N 1
ATOM 744 C CA . GLU A 1 94 ? 18.673 -2.579 -27.949 1.00 97.69 94 GLU A CA 1
ATOM 745 C C . GLU A 1 94 ? 18.643 -2.756 -29.475 1.00 97.69 94 GLU A C 1
ATOM 747 O O . GLU A 1 94 ? 19.658 -3.060 -30.098 1.00 97.69 94 GLU A O 1
ATOM 752 N N . LYS A 1 95 ? 17.501 -2.476 -30.114 1.00 97.50 95 LYS A N 1
ATOM 753 C CA . LYS A 1 95 ? 17.376 -2.550 -31.576 1.00 97.50 95 LYS A CA 1
ATOM 754 C C . LYS A 1 95 ? 18.308 -1.572 -32.294 1.00 97.50 95 LYS A C 1
ATOM 756 O O . LYS A 1 95 ? 18.809 -1.896 -33.370 1.00 97.50 95 LYS A O 1
ATOM 761 N N . GLN A 1 96 ? 18.494 -0.369 -31.755 1.00 97.25 96 GLN A N 1
ATOM 762 C CA . GLN A 1 96 ? 19.392 0.621 -32.344 1.00 97.25 96 GLN A CA 1
ATOM 763 C C . GLN A 1 96 ? 20.857 0.204 -32.188 1.00 97.25 96 GLN A C 1
ATOM 765 O O . GLN A 1 96 ? 21.615 0.356 -33.144 1.00 97.25 96 GLN A O 1
ATOM 770 N N . GLN A 1 97 ? 21.221 -0.372 -31.041 1.00 97.62 97 GLN A N 1
ATOM 771 C CA . GLN A 1 97 ? 22.555 -0.918 -30.811 1.00 97.62 97 GLN A CA 1
ATOM 772 C C . GLN A 1 97 ? 22.862 -2.045 -31.799 1.00 97.62 97 GLN A C 1
ATOM 774 O O . GLN A 1 97 ? 23.835 -1.950 -32.534 1.00 97.62 97 GLN A O 1
ATOM 779 N N . LEU A 1 98 ? 21.961 -3.023 -31.944 1.00 97.62 98 LEU A N 1
ATOM 780 C CA . LEU A 1 98 ? 22.130 -4.121 -32.904 1.00 97.62 98 LEU A CA 1
ATOM 781 C C . LEU A 1 98 ? 22.321 -3.623 -34.342 1.00 97.62 98 LEU A C 1
ATOM 783 O O . LEU A 1 98 ? 23.129 -4.160 -35.094 1.00 97.62 98 LEU A O 1
ATOM 787 N N . LYS A 1 99 ? 21.586 -2.580 -34.748 1.00 97.12 99 LYS A N 1
ATOM 788 C CA . LYS A 1 99 ? 21.778 -1.964 -36.068 1.00 97.12 99 LYS A CA 1
ATOM 789 C C . LYS A 1 99 ? 23.151 -1.313 -36.207 1.00 97.12 99 LYS A C 1
ATOM 791 O O . LYS A 1 99 ? 23.747 -1.421 -37.275 1.00 97.12 99 LYS A O 1
ATOM 796 N N . ALA A 1 100 ? 23.619 -0.616 -35.174 1.00 97.12 100 ALA A N 1
ATOM 797 C CA . ALA A 1 100 ? 24.938 0.003 -35.174 1.00 97.12 100 ALA A CA 1
ATOM 798 C C . ALA A 1 100 ? 26.040 -1.062 -35.263 1.00 97.12 100 ALA A C 1
ATOM 800 O O . ALA A 1 100 ? 26.916 -0.945 -36.116 1.00 97.12 100 ALA A O 1
ATOM 801 N N . ASP A 1 101 ? 25.929 -2.139 -34.485 1.00 97.44 101 ASP A N 1
ATOM 802 C CA . ASP A 1 101 ? 26.884 -3.250 -34.484 1.00 97.44 101 ASP A CA 1
ATOM 803 C C . ASP A 1 101 ? 26.962 -3.923 -35.864 1.00 97.44 101 ASP A C 1
ATOM 805 O O . ASP A 1 101 ? 28.049 -4.173 -36.380 1.00 97.44 101 ASP A O 1
ATOM 809 N N . VAL A 1 102 ? 25.817 -4.134 -36.528 1.00 97.38 102 VAL A N 1
ATOM 810 C CA . VAL A 1 102 ? 25.772 -4.672 -37.901 1.00 97.38 102 VAL A CA 1
ATOM 811 C C . VAL A 1 102 ? 26.457 -3.738 -38.905 1.00 97.38 102 VAL A C 1
ATOM 813 O O . VAL A 1 102 ? 27.142 -4.210 -39.814 1.00 97.38 102 VAL A O 1
ATOM 816 N N . LEU A 1 103 ? 26.283 -2.419 -38.773 1.00 97.12 103 LEU A N 1
ATOM 817 C CA . LEU A 1 103 ? 26.952 -1.450 -39.647 1.00 97.12 103 LEU A CA 1
ATOM 818 C C . LEU A 1 103 ? 28.469 -1.454 -39.436 1.00 97.12 103 LEU A C 1
ATOM 820 O O . LEU A 1 103 ? 29.211 -1.431 -40.417 1.00 97.12 103 LEU A O 1
ATOM 824 N N . VAL A 1 104 ? 28.921 -1.516 -38.181 1.00 96.69 104 VAL A N 1
ATOM 825 C CA . VAL A 1 104 ? 30.345 -1.615 -37.837 1.00 96.69 104 VAL A CA 1
ATOM 826 C C . VAL A 1 104 ? 30.942 -2.898 -38.413 1.00 96.69 104 VAL A C 1
ATOM 828 O O . VAL A 1 104 ? 31.892 -2.814 -39.186 1.00 96.69 104 VAL A O 1
ATOM 831 N N . ALA A 1 105 ? 30.320 -4.054 -38.166 1.00 96.44 105 ALA A N 1
ATOM 832 C CA . ALA A 1 105 ? 30.787 -5.341 -38.682 1.00 96.44 105 ALA A CA 1
ATOM 833 C C . ALA A 1 105 ? 30.868 -5.366 -40.220 1.00 96.44 105 ALA A C 1
ATOM 835 O O . ALA A 1 105 ? 31.817 -5.896 -40.796 1.00 96.44 105 ALA A O 1
ATOM 836 N N . LYS A 1 106 ? 29.899 -4.748 -40.913 1.00 96.44 106 LYS A N 1
ATOM 837 C CA . LYS A 1 106 ? 29.930 -4.633 -42.378 1.00 96.44 106 LYS A CA 1
ATOM 838 C C . LYS A 1 106 ? 31.096 -3.768 -42.868 1.00 96.44 106 LYS A C 1
ATOM 840 O O . LYS A 1 106 ? 31.710 -4.098 -43.882 1.00 96.44 106 LYS A O 1
ATOM 845 N N . ASN A 1 107 ? 31.388 -2.664 -42.181 1.00 95.75 107 ASN A N 1
ATOM 846 C CA . ASN A 1 107 ? 32.513 -1.796 -42.526 1.00 95.75 107 ASN A CA 1
ATOM 847 C C . ASN A 1 107 ? 33.857 -2.491 -42.269 1.00 95.75 107 ASN A C 1
ATOM 849 O O . ASN A 1 107 ? 34.745 -2.413 -43.113 1.00 95.75 107 ASN A O 1
ATOM 853 N N . GLU A 1 108 ? 33.987 -3.209 -41.153 1.00 95.06 108 GLU A N 1
ATOM 854 C CA . GLU A 1 108 ? 35.170 -4.016 -40.832 1.00 95.06 108 GLU A CA 1
ATOM 855 C C . GLU A 1 108 ? 35.415 -5.102 -41.881 1.00 95.06 108 GLU A C 1
ATOM 857 O O . GLU A 1 108 ? 36.521 -5.193 -42.412 1.00 95.06 108 GLU A O 1
ATOM 862 N N . GLN A 1 109 ? 34.375 -5.858 -42.258 1.00 94.94 109 GLN A N 1
ATOM 863 C CA . GLN A 1 109 ? 34.473 -6.868 -43.314 1.00 94.94 109 GLN A CA 1
ATOM 864 C C . GLN A 1 109 ? 34.962 -6.255 -44.631 1.00 94.94 109 GLN A C 1
ATOM 866 O O . GLN A 1 109 ? 35.892 -6.771 -45.243 1.00 94.94 109 GLN A O 1
ATOM 871 N N . LYS A 1 110 ? 34.389 -5.114 -45.039 1.00 96.19 110 LYS A N 1
ATOM 872 C CA . LYS A 1 110 ? 34.792 -4.422 -46.268 1.00 96.19 110 LYS A CA 1
ATOM 873 C C . LYS A 1 110 ? 36.272 -4.015 -46.240 1.00 96.19 110 LYS A C 1
ATOM 875 O O . LYS A 1 110 ? 36.971 -4.223 -47.227 1.00 96.19 110 LYS A O 1
ATOM 880 N N . MET A 1 111 ? 36.758 -3.468 -45.123 1.00 94.19 111 MET A N 1
ATOM 881 C CA . MET A 1 111 ? 38.173 -3.097 -44.977 1.00 94.19 111 MET A CA 1
ATOM 882 C C . MET A 1 111 ? 39.104 -4.316 -45.041 1.00 94.19 111 MET A C 1
ATOM 884 O O . MET A 1 111 ? 40.168 -4.246 -45.658 1.00 94.19 111 MET A O 1
ATOM 888 N N . LEU A 1 112 ? 38.711 -5.437 -44.428 1.00 94.38 112 LEU A N 1
ATOM 889 C CA . LEU A 1 112 ? 39.474 -6.688 -44.477 1.00 94.38 112 LEU A CA 1
ATOM 890 C C . LEU A 1 112 ? 39.541 -7.264 -45.897 1.00 94.38 112 LEU A C 1
ATOM 892 O O . LEU A 1 112 ? 40.608 -7.720 -46.324 1.00 94.38 112 LEU A O 1
ATOM 896 N N . ASP A 1 113 ? 38.432 -7.213 -46.635 1.00 94.75 113 ASP A N 1
ATOM 897 C CA . ASP A 1 113 ? 38.357 -7.673 -48.023 1.00 94.75 113 ASP A CA 1
ATOM 898 C C . ASP A 1 113 ? 39.247 -6.814 -48.938 1.00 94.75 113 ASP A C 1
ATOM 900 O O . ASP A 1 113 ? 40.034 -7.352 -49.720 1.00 94.75 113 ASP A O 1
ATOM 904 N N . GLU A 1 114 ? 39.197 -5.483 -48.796 1.00 93.00 114 GLU A N 1
ATOM 905 C CA . GLU A 1 114 ? 40.060 -4.543 -49.529 1.00 93.00 114 GLU A CA 1
ATOM 906 C C . GLU A 1 114 ? 41.548 -4.784 -49.233 1.00 93.00 114 GLU A C 1
ATOM 908 O O . GLU A 1 114 ? 42.374 -4.846 -50.148 1.00 93.00 114 GLU A O 1
ATOM 913 N N . PHE A 1 115 ? 41.907 -4.978 -47.961 1.00 94.00 115 PHE A N 1
ATOM 914 C CA . PHE A 1 115 ? 43.280 -5.281 -47.560 1.00 94.00 115 PHE A CA 1
ATOM 915 C C . PHE A 1 115 ? 43.775 -6.615 -48.139 1.00 94.00 115 PHE A C 1
ATOM 917 O O . PHE A 1 115 ? 44.897 -6.699 -48.650 1.00 94.00 115 PHE A O 1
ATOM 924 N N . SER A 1 116 ? 42.933 -7.649 -48.105 1.00 92.31 116 SER A N 1
ATOM 925 C CA . SER A 1 116 ? 43.245 -8.975 -48.649 1.00 92.31 116 SER A CA 1
ATOM 926 C C . SER A 1 116 ? 43.416 -8.942 -50.171 1.00 92.31 116 SER A C 1
ATOM 928 O O . SER A 1 116 ? 44.375 -9.516 -50.693 1.00 92.31 116 SER A O 1
ATOM 930 N N . ALA A 1 117 ? 42.542 -8.222 -50.882 1.00 91.38 117 ALA A N 1
ATOM 931 C CA . ALA A 1 117 ? 42.642 -8.028 -52.325 1.00 91.38 117 ALA A CA 1
ATOM 932 C C . ALA A 1 117 ? 43.936 -7.293 -52.708 1.00 91.38 117 ALA A C 1
ATOM 934 O O . ALA A 1 117 ? 44.679 -7.758 -53.573 1.00 91.38 117 ALA A O 1
ATOM 935 N N . ASN A 1 118 ? 44.264 -6.196 -52.019 1.00 90.50 118 ASN A N 1
ATOM 936 C CA . ASN A 1 118 ? 45.494 -5.440 -52.264 1.00 90.50 118 ASN A CA 1
ATOM 937 C C . ASN A 1 118 ? 46.752 -6.295 -52.060 1.00 90.50 118 ASN A C 1
ATOM 939 O O . ASN A 1 118 ? 47.652 -6.277 -52.901 1.00 90.50 118 ASN A O 1
ATOM 943 N N . GLN A 1 119 ? 46.808 -7.093 -50.988 1.00 89.69 119 GLN A N 1
ATOM 944 C CA . GLN A 1 119 ? 47.918 -8.024 -50.774 1.00 89.69 119 GLN A CA 1
ATOM 945 C C . GLN A 1 119 ? 48.025 -9.080 -51.880 1.00 89.69 119 GLN A C 1
ATOM 947 O O . GLN A 1 119 ? 49.134 -9.426 -52.295 1.00 89.69 119 GLN A O 1
ATOM 952 N N . PHE A 1 120 ? 46.894 -9.601 -52.362 1.00 88.69 120 PHE A N 1
ATOM 953 C CA . PHE A 1 120 ? 46.878 -10.548 -53.475 1.00 88.69 120 PHE A CA 1
ATOM 954 C C . PHE A 1 120 ? 47.464 -9.924 -54.750 1.00 88.69 120 PHE A C 1
ATOM 956 O O . PHE A 1 120 ? 48.368 -10.510 -55.349 1.00 88.69 120 PHE A O 1
ATOM 963 N N . PHE A 1 121 ? 47.031 -8.713 -55.119 1.00 86.75 121 PHE A N 1
ATOM 964 C CA . PHE A 1 121 ? 47.556 -8.003 -56.290 1.00 86.75 121 PHE A CA 1
ATOM 965 C C . PHE A 1 121 ? 49.052 -7.691 -56.169 1.00 86.75 121 PHE A C 1
ATOM 967 O O . PHE A 1 121 ? 49.799 -7.925 -57.117 1.00 86.75 121 PHE A O 1
ATOM 974 N N . GLN A 1 122 ? 49.520 -7.238 -55.002 1.00 85.81 122 GLN A N 1
ATOM 975 C CA . GLN A 1 122 ? 50.949 -6.982 -54.769 1.00 85.81 122 GLN A CA 1
ATOM 976 C C . GLN A 1 122 ? 51.797 -8.253 -54.921 1.00 85.81 122 GLN A C 1
ATOM 978 O O . GLN A 1 122 ? 52.855 -8.229 -55.546 1.00 85.81 122 GLN A O 1
ATOM 983 N N . ARG A 1 123 ? 51.326 -9.387 -54.388 1.00 82.00 123 ARG A N 1
ATOM 984 C CA . ARG A 1 123 ? 52.010 -10.683 -54.532 1.00 82.00 123 ARG A CA 1
ATOM 985 C C . ARG A 1 123 ? 52.021 -11.190 -55.970 1.00 82.00 123 ARG A C 1
ATOM 987 O O . ARG A 1 123 ? 52.976 -11.860 -56.350 1.00 82.00 123 ARG A O 1
ATOM 994 N N . HIS A 1 124 ? 50.972 -10.912 -56.741 1.00 77.38 124 HIS A N 1
ATOM 995 C CA . HIS A 1 124 ? 50.905 -11.284 -58.150 1.00 77.38 124 HIS A CA 1
ATOM 996 C C . HIS A 1 124 ? 51.869 -10.443 -58.999 1.00 77.38 124 HIS A C 1
ATOM 998 O O . HIS A 1 124 ? 52.640 -11.011 -59.765 1.00 77.38 124 HIS A O 1
ATOM 1004 N N . ASN A 1 125 ? 51.901 -9.122 -58.794 1.00 72.12 125 ASN A N 1
ATOM 1005 C CA . ASN A 1 125 ? 52.819 -8.231 -59.512 1.00 72.12 125 ASN A CA 1
ATOM 1006 C C . ASN A 1 125 ? 54.298 -8.494 -59.193 1.00 72.12 125 ASN A C 1
ATOM 1008 O O . ASN A 1 125 ? 55.125 -8.376 -60.083 1.00 72.12 125 ASN A O 1
ATOM 1012 N N . ASN A 1 126 ? 54.640 -8.884 -57.962 1.00 66.38 126 ASN A N 1
ATOM 1013 C CA . ASN A 1 126 ? 56.028 -9.193 -57.582 1.00 66.38 126 ASN A CA 1
ATOM 1014 C C . ASN A 1 126 ? 56.523 -10.579 -58.058 1.00 66.38 126 ASN A C 1
ATOM 1016 O O . ASN A 1 126 ? 57.628 -10.981 -57.696 1.00 66.38 126 ASN A O 1
ATOM 1020 N N . ARG A 1 127 ? 55.707 -11.351 -58.791 1.00 59.03 127 ARG A N 1
ATOM 1021 C CA . ARG A 1 127 ? 56.066 -12.674 -59.346 1.00 59.03 127 ARG A CA 1
ATOM 1022 C C . ARG A 1 127 ? 56.258 -12.672 -60.871 1.00 59.03 127 ARG A C 1
ATOM 1024 O O . ARG A 1 127 ? 56.464 -13.747 -61.434 1.00 59.03 127 ARG A O 1
ATOM 1031 N N . LEU A 1 128 ? 56.182 -11.504 -61.508 1.00 48.47 128 LEU A N 1
ATOM 1032 C CA . LEU A 1 128 ? 56.590 -11.247 -62.894 1.00 48.47 128 LEU A CA 1
ATOM 1033 C C . LEU A 1 128 ? 57.949 -10.543 -62.891 1.00 48.47 128 LEU A C 1
ATOM 1035 O O . LEU A 1 128 ? 58.739 -10.826 -63.815 1.00 48.47 128 LEU A O 1
#